Protein AF-A0A7X5N3V5-F1 (afdb_monomer_lite)

Organism: Xanthomonas perforans (NCBI:txid442694)

Structure (mmCIF, N/CA/C/O backbone):
data_AF-A0A7X5N3V5-F1
#
_entry.id   AF-A0A7X5N3V5-F1
#
loop_
_atom_site.group_PDB
_atom_site.id
_atom_site.type_symbol
_atom_site.label_atom_id
_atom_site.label_alt_id
_atom_site.label_comp_id
_atom_site.label_asym_id
_atom_site.label_entity_id
_atom_site.label_seq_id
_atom_site.pdbx_PDB_ins_code
_atom_site.Cartn_x
_atom_site.Cartn_y
_atom_site.Cartn_z
_atom_site.occupancy
_atom_site.B_iso_or_equiv
_atom_site.auth_seq_id
_atom_site.auth_comp_id
_atom_site.auth_asym_id
_atom_site.auth_atom_id
_atom_site.pdbx_PDB_model_num
ATOM 1 N N . SER A 1 1 ? -3.487 -1.184 28.640 1.00 51.91 1 SER A N 1
ATOM 2 C CA . SER A 1 1 ? -2.763 -0.437 27.589 1.00 51.91 1 SER A CA 1
ATOM 3 C C . SER A 1 1 ? -1.333 -0.952 27.540 1.00 51.91 1 SER A C 1
ATOM 5 O O . SER A 1 1 ? -0.686 -0.980 28.573 1.00 51.91 1 SER A O 1
ATOM 7 N N . ILE A 1 2 ? -0.831 -1.393 26.381 1.00 62.00 2 ILE A N 1
ATOM 8 C CA . ILE A 1 2 ? 0.526 -1.980 26.229 1.00 62.00 2 ILE A CA 1
ATOM 9 C C . ILE A 1 2 ? 1.660 -0.919 26.367 1.00 62.00 2 ILE A C 1
ATOM 11 O O . ILE A 1 2 ? 2.835 -1.194 26.151 1.00 62.00 2 ILE A O 1
ATOM 15 N N . GLY A 1 3 ? 1.345 0.307 26.804 1.00 82.38 3 GLY A N 1
ATOM 16 C CA . GLY A 1 3 ? 2.334 1.357 27.066 1.00 82.38 3 GLY A CA 1
ATOM 17 C C . GLY A 1 3 ? 3.163 1.716 25.827 1.00 82.38 3 GLY A C 1
ATOM 18 O O . GLY A 1 3 ? 2.664 1.673 24.703 1.00 82.38 3 GLY A O 1
ATOM 19 N N . LEU A 1 4 ? 4.440 2.046 26.036 1.00 81.00 4 LEU A N 1
ATOM 20 C CA . LEU A 1 4 ? 5.391 2.455 24.991 1.00 81.00 4 LEU A CA 1
ATOM 21 C C . LEU A 1 4 ? 5.731 1.334 23.983 1.00 81.00 4 LEU A C 1
ATOM 23 O O . LEU A 1 4 ? 6.246 1.605 22.901 1.00 81.00 4 LEU A O 1
ATOM 27 N N . TRP A 1 5 ? 5.408 0.077 24.299 1.00 85.38 5 TRP A N 1
ATOM 28 C CA . TRP A 1 5 ? 5.663 -1.066 23.418 1.00 85.38 5 TRP A CA 1
ATOM 29 C C . TRP A 1 5 ? 4.748 -1.097 22.190 1.00 85.38 5 TRP A C 1
ATOM 31 O O . TRP A 1 5 ? 5.169 -1.544 21.126 1.00 85.38 5 TRP A O 1
ATOM 41 N N . ALA A 1 6 ? 3.521 -0.579 22.301 1.00 83.12 6 ALA A N 1
ATOM 42 C CA . ALA A 1 6 ? 2.592 -0.504 21.174 1.00 83.12 6 ALA A CA 1
ATOM 43 C C . ALA A 1 6 ? 3.124 0.385 20.029 1.00 83.12 6 ALA A C 1
ATOM 45 O O . ALA A 1 6 ? 3.219 -0.110 18.904 1.00 83.12 6 ALA A O 1
ATOM 46 N N . PRO A 1 7 ? 3.535 1.649 20.265 1.00 85.06 7 PRO A N 1
ATOM 47 C CA . PRO A 1 7 ? 4.116 2.465 19.203 1.00 85.06 7 PRO A CA 1
ATOM 48 C C . PRO A 1 7 ? 5.464 1.921 18.709 1.00 85.06 7 PRO A C 1
ATOM 50 O O . PRO A 1 7 ? 5.736 2.027 17.518 1.00 85.06 7 PRO A O 1
ATOM 53 N N . ALA A 1 8 ? 6.276 1.288 19.566 1.00 89.94 8 ALA A N 1
ATOM 54 C CA . ALA A 1 8 ? 7.548 0.688 19.152 1.00 89.94 8 ALA A CA 1
ATOM 55 C C . ALA A 1 8 ? 7.360 -0.476 18.160 1.00 89.94 8 ALA A C 1
ATOM 57 O O . ALA A 1 8 ? 8.031 -0.526 17.131 1.00 89.94 8 ALA A O 1
ATOM 58 N N . LEU A 1 9 ? 6.408 -1.378 18.424 1.00 87.31 9 LEU A N 1
ATOM 59 C CA . LEU A 1 9 ? 6.079 -2.478 17.510 1.00 87.31 9 LEU A CA 1
ATOM 60 C C . LEU A 1 9 ? 5.487 -1.970 16.191 1.00 87.31 9 LEU A C 1
ATOM 62 O O . LEU A 1 9 ? 5.857 -2.460 15.126 1.00 87.31 9 LEU A O 1
ATOM 66 N N . VAL A 1 10 ? 4.612 -0.960 16.245 1.00 87.75 10 VAL A N 1
ATOM 67 C CA . VAL A 1 10 ? 4.065 -0.323 15.035 1.00 87.75 10 VAL A CA 1
ATOM 68 C C . VAL A 1 10 ? 5.178 0.333 14.215 1.00 87.75 10 VAL A C 1
ATOM 70 O O . VAL A 1 10 ? 5.196 0.184 12.994 1.00 87.75 10 VAL A O 1
ATOM 73 N N . LEU A 1 11 ? 6.124 1.019 14.864 1.00 89.81 11 LEU A N 1
ATOM 74 C CA . LEU A 1 11 ? 7.267 1.644 14.198 1.00 89.81 11 LEU A CA 1
ATOM 75 C C . LEU A 1 11 ? 8.149 0.599 13.509 1.00 89.81 11 LEU A C 1
ATOM 77 O O . LEU A 1 11 ? 8.455 0.746 12.329 1.00 89.81 11 LEU A O 1
ATOM 81 N N . LEU A 1 12 ? 8.512 -0.476 14.215 1.00 90.69 12 LEU A N 1
ATOM 82 C CA . LEU A 1 12 ? 9.299 -1.572 13.646 1.00 90.69 12 LEU A CA 1
ATOM 83 C C . LEU A 1 12 ? 8.584 -2.227 12.461 1.00 90.69 12 LEU A C 1
ATOM 85 O O . LEU A 1 12 ? 9.201 -2.440 11.420 1.00 90.69 12 LEU A O 1
ATOM 89 N N . GLY A 1 13 ? 7.277 -2.477 12.579 1.00 88.12 13 GLY A N 1
ATOM 90 C CA . GLY A 1 13 ? 6.470 -2.998 11.476 1.00 88.12 13 GLY A CA 1
ATOM 91 C C . GLY A 1 13 ? 6.477 -2.072 10.256 1.00 88.12 13 GLY A C 1
ATOM 92 O O . GLY A 1 13 ? 6.659 -2.535 9.132 1.00 88.12 13 GLY A O 1
ATOM 93 N N . ARG A 1 14 ? 6.354 -0.754 10.466 1.00 87.00 14 ARG A N 1
ATOM 94 C CA . ARG A 1 14 ? 6.427 0.250 9.391 1.00 87.00 14 ARG A CA 1
ATOM 95 C C . ARG A 1 14 ? 7.806 0.314 8.739 1.00 87.00 14 ARG A C 1
ATOM 97 O O . ARG A 1 14 ? 7.878 0.449 7.521 1.00 87.00 14 ARG A O 1
ATOM 104 N N . LEU A 1 15 ? 8.880 0.191 9.519 1.00 88.38 15 LEU A N 1
ATOM 105 C CA . LEU A 1 15 ? 10.247 0.152 8.996 1.00 88.38 15 LEU A CA 1
ATOM 106 C C . LEU A 1 15 ? 10.472 -1.094 8.137 1.00 88.38 15 LEU A C 1
ATOM 108 O O . LEU A 1 15 ? 10.941 -0.969 7.011 1.00 88.38 15 LEU A O 1
ATOM 112 N N . LEU A 1 16 ? 10.084 -2.275 8.626 1.00 85.81 16 LEU A N 1
ATOM 113 C CA . LEU A 1 16 ? 10.205 -3.529 7.874 1.00 85.81 16 LEU A CA 1
ATOM 114 C C . LEU A 1 16 ? 9.394 -3.494 6.573 1.00 85.81 16 LEU A C 1
ATOM 116 O O . LEU A 1 16 ? 9.914 -3.845 5.515 1.00 85.81 16 LEU A O 1
ATOM 120 N N . GLN A 1 17 ? 8.152 -3.004 6.633 1.00 80.00 17 GLN A N 1
ATOM 121 C CA . GLN A 1 17 ? 7.308 -2.823 5.451 1.00 80.00 17 GLN A CA 1
ATOM 122 C C . GLN A 1 17 ? 7.948 -1.857 4.439 1.00 80.00 17 GLN A C 1
ATOM 124 O O . GLN A 1 17 ? 7.942 -2.129 3.239 1.00 80.00 17 GLN A O 1
ATOM 129 N N . GLY A 1 18 ? 8.527 -0.749 4.915 1.00 78.50 18 GLY A N 1
ATOM 130 C CA . GLY A 1 18 ? 9.220 0.229 4.077 1.00 78.50 18 GLY A CA 1
ATOM 131 C C . GLY A 1 18 ? 10.495 -0.318 3.432 1.00 78.50 18 GLY A C 1
ATOM 132 O O . GLY A 1 18 ? 10.735 -0.060 2.255 1.00 78.50 18 GLY A O 1
ATOM 133 N N . PHE A 1 19 ? 11.282 -1.112 4.164 1.00 80.50 19 PHE A N 1
ATOM 134 C CA . PHE A 1 19 ? 12.484 -1.759 3.630 1.00 80.50 19 PHE A CA 1
ATOM 135 C C . PHE A 1 19 ? 12.159 -2.777 2.532 1.00 80.50 19 PHE A C 1
ATOM 137 O O . PHE A 1 19 ? 12.836 -2.767 1.506 1.00 80.50 19 PHE A O 1
ATOM 144 N N . SER A 1 20 ? 11.117 -3.603 2.707 1.00 77.75 20 SER A N 1
ATOM 145 C CA . SER A 1 20 ? 10.665 -4.537 1.660 1.00 77.75 20 SER A CA 1
ATOM 146 C C . SER A 1 20 ? 10.263 -3.779 0.398 1.00 77.75 20 SER A C 1
ATOM 148 O O . SER A 1 20 ? 10.849 -3.988 -0.662 1.00 77.75 20 SER A O 1
ATOM 150 N N . ALA A 1 21 ? 9.353 -2.808 0.541 1.00 72.06 21 ALA A N 1
ATOM 151 C CA . ALA A 1 21 ? 8.871 -2.022 -0.588 1.00 72.06 21 ALA A CA 1
ATOM 152 C C . ALA A 1 21 ? 10.007 -1.267 -1.307 1.00 72.06 21 ALA A C 1
ATOM 154 O O . ALA A 1 21 ? 10.023 -1.194 -2.534 1.00 72.06 21 ALA A O 1
ATOM 155 N N . GLY A 1 22 ? 10.979 -0.724 -0.563 1.00 66.75 22 GLY A N 1
ATOM 156 C CA . GLY A 1 22 ? 12.137 -0.028 -1.130 1.00 66.75 22 GLY A CA 1
ATOM 157 C C . GLY A 1 22 ? 13.099 -0.950 -1.887 1.00 66.75 22 GLY A C 1
ATOM 158 O O . GLY A 1 22 ? 13.574 -0.585 -2.963 1.00 66.75 22 GLY A O 1
ATOM 159 N N . ALA A 1 23 ? 13.358 -2.150 -1.360 1.00 69.81 23 ALA A N 1
ATOM 160 C CA . ALA A 1 23 ? 14.201 -3.147 -2.019 1.00 69.81 23 ALA A CA 1
ATOM 161 C C . ALA A 1 23 ? 13.563 -3.662 -3.322 1.00 69.81 23 ALA A C 1
ATOM 163 O O . ALA A 1 23 ? 14.243 -3.768 -4.344 1.00 69.81 23 ALA A O 1
ATOM 164 N N . GLU A 1 24 ? 12.250 -3.912 -3.308 1.00 68.81 24 GLU A N 1
ATOM 165 C CA . GLU A 1 24 ? 11.484 -4.359 -4.477 1.00 68.81 24 GLU A CA 1
ATOM 166 C C . GLU A 1 24 ? 11.471 -3.299 -5.585 1.00 68.81 24 GLU A C 1
ATOM 168 O O . GLU A 1 24 ? 11.727 -3.601 -6.753 1.00 68.81 24 GLU A O 1
ATOM 173 N N . MET A 1 25 ? 11.246 -2.030 -5.229 1.00 64.44 25 MET A N 1
ATOM 174 C CA . MET A 1 25 ? 11.214 -0.949 -6.215 1.00 64.44 25 MET A CA 1
ATOM 175 C C . MET A 1 25 ? 12.574 -0.711 -6.876 1.00 64.44 25 MET A C 1
ATOM 177 O O . MET A 1 25 ? 12.609 -0.497 -8.088 1.00 64.44 25 MET A O 1
ATOM 181 N N . GLY A 1 26 ? 13.674 -0.796 -6.116 1.00 61.84 26 GLY A N 1
ATOM 182 C CA . GLY A 1 26 ? 15.030 -0.616 -6.640 1.00 61.84 26 GLY A CA 1
ATOM 183 C C . GLY A 1 26 ? 15.433 -1.677 -7.668 1.00 61.84 26 GLY A C 1
ATOM 184 O O . GLY A 1 26 ? 15.981 -1.336 -8.716 1.00 61.84 26 GLY A O 1
ATOM 185 N N . GLY A 1 27 ? 15.115 -2.951 -7.413 1.00 62.44 27 GLY A N 1
ATOM 186 C CA . GLY A 1 27 ? 15.403 -4.046 -8.347 1.00 62.44 27 GLY A CA 1
ATOM 187 C C . GLY A 1 27 ? 14.579 -3.967 -9.637 1.00 62.44 27 GLY A C 1
ATOM 188 O O . GLY A 1 27 ? 15.117 -4.146 -10.729 1.00 62.44 27 GLY A O 1
ATOM 189 N N . VAL A 1 28 ? 13.291 -3.622 -9.526 1.00 63.56 28 VAL A N 1
ATOM 190 C CA . VAL A 1 28 ? 12.376 -3.491 -10.673 1.00 63.56 28 VAL A CA 1
ATOM 191 C C . VAL A 1 28 ? 12.792 -2.347 -11.602 1.00 63.56 28 VAL A C 1
ATOM 193 O O . VAL A 1 28 ? 12.809 -2.539 -12.817 1.00 63.56 28 VAL A O 1
ATOM 196 N N . SER A 1 29 ? 13.195 -1.186 -11.069 1.00 62.75 29 SER A N 1
ATOM 197 C CA . SER A 1 29 ? 13.652 -0.065 -11.906 1.00 62.75 29 SER A CA 1
ATOM 1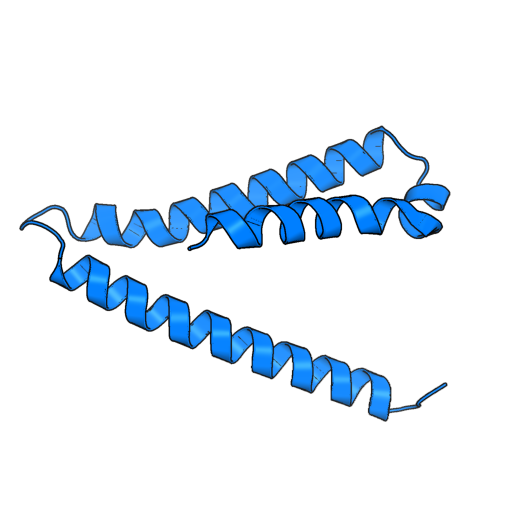98 C C . SER A 1 29 ? 14.918 -0.405 -12.701 1.00 62.75 29 SER A C 1
ATOM 200 O O . SER A 1 29 ? 15.024 -0.026 -13.868 1.00 62.75 29 SER A O 1
ATOM 202 N N . VAL A 1 30 ? 15.865 -1.133 -12.095 1.00 66.94 30 VAL A N 1
ATOM 203 C CA . VAL A 1 30 ? 17.096 -1.575 -12.772 1.00 66.94 30 VAL A CA 1
ATOM 204 C C . VAL A 1 30 ? 16.772 -2.618 -13.843 1.00 66.94 30 VAL A C 1
ATOM 206 O O . VAL A 1 30 ? 17.193 -2.459 -14.986 1.00 66.94 30 VAL A O 1
ATOM 209 N N . TYR A 1 31 ? 15.935 -3.607 -13.526 1.00 65.12 31 TYR A N 1
ATOM 210 C CA . TYR A 1 31 ? 15.495 -4.631 -14.477 1.00 65.12 31 TYR A CA 1
ATOM 211 C C . TYR A 1 31 ? 14.757 -4.039 -15.692 1.00 65.12 31 TYR A C 1
ATOM 213 O O . TYR A 1 31 ? 15.058 -4.374 -16.838 1.00 65.12 31 TYR A O 1
ATOM 221 N N . LEU A 1 32 ? 13.833 -3.093 -15.473 1.00 64.31 32 LEU A N 1
ATOM 222 C CA . LEU A 1 32 ? 13.148 -2.373 -16.555 1.00 64.31 32 LEU A CA 1
ATOM 223 C C . LEU A 1 32 ? 14.107 -1.506 -17.379 1.00 64.31 32 LEU A C 1
ATOM 225 O O . LEU A 1 32 ? 13.926 -1.387 -18.590 1.00 64.31 32 LEU A O 1
ATOM 229 N N . ALA A 1 33 ? 15.128 -0.910 -16.759 1.00 63.66 33 ALA A N 1
ATOM 230 C CA . ALA A 1 33 ? 16.143 -0.139 -17.473 1.00 63.66 33 ALA A CA 1
ATOM 231 C C . ALA A 1 33 ? 17.052 -1.027 -18.344 1.00 63.66 33 ALA A C 1
ATOM 233 O O . ALA A 1 33 ? 17.437 -0.607 -19.441 1.00 63.66 33 ALA A O 1
ATOM 234 N N . GLU A 1 34 ? 17.359 -2.242 -17.880 1.00 70.69 34 GLU A N 1
ATOM 235 C CA . GLU A 1 34 ? 18.149 -3.245 -18.602 1.00 70.69 34 GLU A CA 1
ATOM 236 C C . GLU A 1 34 ? 17.365 -3.890 -19.755 1.00 70.69 34 GLU A C 1
ATOM 238 O O . GLU A 1 34 ? 17.907 -4.033 -20.851 1.00 70.69 34 GLU A O 1
ATOM 243 N N . MET A 1 35 ? 16.079 -4.207 -19.560 1.00 65.00 35 MET A N 1
ATOM 244 C CA . MET A 1 35 ? 15.218 -4.780 -20.607 1.00 65.00 35 MET A CA 1
ATOM 245 C C . MET A 1 35 ? 14.704 -3.759 -21.632 1.00 65.00 35 MET A C 1
ATOM 247 O O . MET A 1 35 ? 14.215 -4.138 -22.700 1.00 65.00 35 MET A O 1
ATOM 251 N N . ALA A 1 36 ? 14.756 -2.461 -21.333 1.00 58.88 36 ALA A N 1
ATOM 252 C CA . ALA A 1 36 ? 14.166 -1.450 -22.198 1.00 58.88 36 ALA A CA 1
ATOM 253 C C . ALA A 1 36 ? 14.946 -1.264 -23.512 1.00 58.88 36 ALA A C 1
ATOM 255 O O . ALA A 1 36 ? 16.122 -0.889 -23.531 1.00 58.88 36 ALA A O 1
ATOM 256 N N . THR A 1 37 ? 14.221 -1.417 -24.628 1.00 59.91 37 THR A N 1
ATOM 257 C CA . THR A 1 37 ? 14.670 -1.077 -25.991 1.00 59.91 37 THR A CA 1
ATOM 258 C C . THR A 1 37 ? 15.324 0.315 -26.061 1.00 59.91 37 THR A C 1
ATOM 260 O O . THR A 1 37 ? 14.822 1.252 -25.419 1.00 59.91 37 THR A O 1
ATOM 263 N N . PRO A 1 38 ? 16.397 0.490 -26.863 1.00 62.41 38 PRO A N 1
ATOM 264 C CA . PRO A 1 38 ? 17.103 1.764 -26.995 1.00 62.41 38 PRO A CA 1
ATOM 265 C C . PRO A 1 38 ? 16.132 2.918 -27.294 1.00 62.41 38 PRO A C 1
ATOM 267 O O . PRO A 1 38 ? 15.287 2.814 -28.179 1.00 62.41 38 PRO A O 1
ATOM 270 N N . GLY A 1 39 ? 16.221 4.008 -26.527 1.00 67.81 39 GLY A N 1
ATOM 271 C CA . GLY A 1 39 ? 15.390 5.208 -26.710 1.00 67.81 39 GLY A CA 1
ATOM 272 C C . GLY A 1 39 ? 14.046 5.243 -25.963 1.00 67.81 39 GLY A C 1
ATOM 273 O O . GLY A 1 39 ? 13.417 6.295 -25.948 1.00 67.81 39 GLY A O 1
ATOM 274 N N . ARG A 1 40 ? 13.605 4.160 -25.295 1.00 65.00 40 ARG A N 1
ATOM 275 C CA . ARG A 1 40 ? 12.33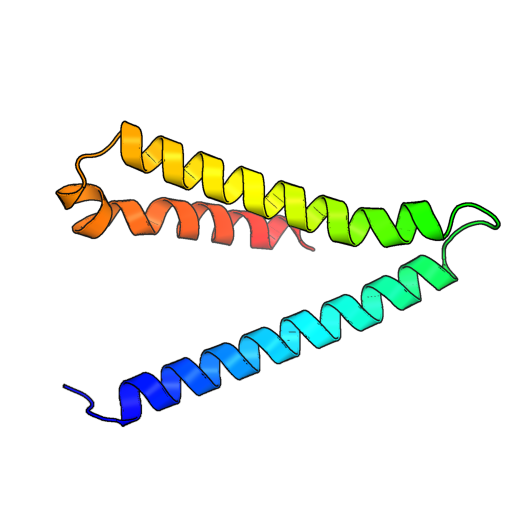0 4.133 -24.525 1.00 65.00 40 ARG A CA 1
ATOM 276 C C . ARG A 1 40 ? 12.483 3.922 -23.014 1.00 65.00 40 ARG A C 1
ATOM 278 O O . ARG A 1 40 ? 11.485 3.809 -22.308 1.00 65.00 40 ARG A O 1
ATOM 285 N N . ARG A 1 41 ? 13.718 3.919 -22.501 1.00 64.31 41 ARG A N 1
ATOM 286 C CA . ARG A 1 41 ? 14.040 3.689 -21.075 1.00 64.31 41 ARG A CA 1
ATOM 287 C C . ARG A 1 41 ? 13.257 4.593 -20.117 1.00 64.31 41 ARG A C 1
ATOM 289 O O . ARG A 1 41 ? 12.751 4.111 -19.112 1.00 64.31 41 ARG A O 1
ATOM 296 N N . GLY A 1 42 ? 13.090 5.872 -20.462 1.00 66.62 42 GLY A N 1
ATOM 297 C CA . GLY A 1 42 ? 12.338 6.826 -19.640 1.00 66.62 42 GLY A CA 1
ATOM 298 C C . GLY A 1 42 ? 10.842 6.512 -19.519 1.00 66.62 42 GLY A C 1
ATOM 299 O O . GLY A 1 42 ? 10.267 6.754 -18.466 1.00 66.62 42 GLY A O 1
ATOM 300 N N . PHE A 1 43 ? 10.225 5.930 -20.554 1.00 68.94 43 PHE A N 1
ATOM 301 C CA . PHE A 1 43 ? 8.807 5.548 -20.538 1.00 68.94 43 PHE A CA 1
ATOM 302 C C . PHE A 1 43 ? 8.565 4.292 -19.692 1.00 68.94 43 PHE A C 1
ATOM 304 O O . PHE A 1 43 ? 7.609 4.225 -18.928 1.00 68.94 43 PHE A O 1
ATOM 311 N N . TYR A 1 44 ? 9.462 3.308 -19.786 1.00 66.81 44 TYR A N 1
ATOM 312 C CA . TYR A 1 44 ? 9.384 2.095 -18.969 1.00 66.81 44 TYR A CA 1
ATOM 313 C C . TYR A 1 44 ? 9.679 2.371 -17.490 1.00 66.81 44 TYR A C 1
ATOM 315 O O . TYR A 1 44 ? 8.983 1.849 -16.624 1.00 66.81 44 TYR A O 1
ATOM 323 N N . ALA A 1 45 ? 10.648 3.242 -17.192 1.00 69.00 45 ALA A N 1
ATOM 324 C CA . ALA A 1 45 ? 10.921 3.669 -15.822 1.00 69.00 45 ALA A CA 1
ATOM 325 C C . ALA A 1 45 ? 9.763 4.496 -15.229 1.00 69.00 45 ALA A C 1
ATOM 327 O O . ALA A 1 45 ? 9.379 4.281 -14.081 1.00 69.00 45 ALA A O 1
ATOM 328 N N . SER A 1 46 ? 9.158 5.407 -16.003 1.00 75.88 46 SER A N 1
ATOM 329 C CA . SER A 1 46 ? 8.029 6.214 -15.517 1.00 75.88 46 SER A CA 1
ATOM 330 C C . SER A 1 46 ? 6.742 5.407 -15.343 1.00 75.88 46 SER A C 1
ATOM 332 O O . SER A 1 46 ? 5.911 5.777 -14.514 1.00 75.88 46 SER A O 1
ATOM 334 N N . TRP A 1 47 ? 6.585 4.287 -16.057 1.00 75.38 47 TRP A N 1
ATOM 335 C CA . TRP A 1 47 ? 5.442 3.3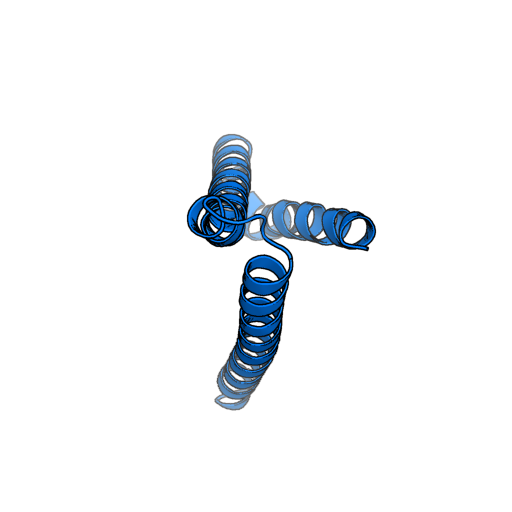86 -15.905 1.00 75.38 47 TRP A CA 1
ATOM 336 C C . TRP A 1 47 ? 5.322 2.818 -14.486 1.00 75.38 47 TRP A C 1
ATOM 338 O O . TRP A 1 47 ? 4.213 2.690 -13.966 1.00 75.38 47 TRP A O 1
ATOM 348 N N . GLN A 1 48 ? 6.455 2.549 -13.828 1.00 71.56 48 GLN A N 1
ATOM 349 C CA . GLN A 1 48 ? 6.481 2.100 -12.436 1.00 71.56 48 GLN A CA 1
ATOM 350 C C . GLN A 1 48 ? 5.894 3.159 -11.494 1.00 71.56 48 GLN A C 1
ATOM 352 O O . GLN A 1 48 ? 5.023 2.854 -10.688 1.00 71.56 48 GLN A O 1
ATOM 357 N N . SER A 1 49 ? 6.311 4.421 -11.619 1.00 75.44 49 SER A N 1
ATOM 358 C CA . SER A 1 49 ? 5.747 5.504 -10.803 1.00 75.44 49 SER A CA 1
ATOM 359 C C . SER A 1 49 ? 4.294 5.821 -11.178 1.00 75.44 49 SER A C 1
ATOM 361 O O . SER A 1 49 ? 3.484 6.143 -10.310 1.00 75.44 49 SER A O 1
ATOM 363 N N . ALA A 1 50 ? 3.934 5.707 -12.459 1.00 81.81 50 ALA A N 1
ATOM 364 C CA . ALA A 1 50 ? 2.574 5.944 -12.931 1.00 81.81 50 ALA A CA 1
ATOM 365 C C . ALA A 1 50 ? 1.579 4.930 -12.345 1.00 81.81 50 ALA A C 1
ATOM 367 O O . ALA A 1 50 ? 0.511 5.328 -11.880 1.00 81.81 50 ALA A O 1
ATOM 368 N N . SER A 1 51 ? 1.931 3.640 -12.305 1.00 81.94 51 SER A N 1
ATOM 369 C CA . SER A 1 51 ? 1.063 2.601 -11.734 1.00 81.94 51 SER A CA 1
ATOM 370 C C . SER A 1 51 ? 0.821 2.808 -10.235 1.00 81.94 51 SER A C 1
ATOM 372 O O . SER A 1 51 ? -0.309 2.651 -9.770 1.00 81.94 51 SER A O 1
ATOM 374 N N . GLN A 1 52 ? 1.833 3.262 -9.488 1.00 81.75 52 GLN A N 1
ATOM 375 C CA . GLN A 1 52 ? 1.682 3.627 -8.076 1.00 81.75 52 GLN A CA 1
ATOM 376 C C . GLN A 1 52 ? 0.711 4.794 -7.885 1.00 81.75 52 GLN A C 1
ATOM 378 O O . GLN A 1 52 ? -0.158 4.736 -7.015 1.00 81.75 52 GLN A O 1
ATOM 383 N N . GLN A 1 53 ? 0.812 5.835 -8.716 1.00 85.94 53 GLN A N 1
ATOM 384 C CA . GLN A 1 53 ? -0.113 6.967 -8.644 1.00 85.94 53 GLN A CA 1
ATOM 385 C C . GLN A 1 53 ? -1.548 6.554 -8.970 1.00 85.94 53 GLN A C 1
ATOM 387 O O . GLN A 1 53 ? -2.473 6.976 -8.278 1.00 85.94 53 GLN A O 1
ATOM 392 N N . VAL A 1 54 ? -1.743 5.687 -9.965 1.00 87.19 54 VAL A N 1
ATOM 393 C CA . VAL A 1 54 ? -3.066 5.128 -10.278 1.00 87.19 54 VAL A CA 1
ATOM 394 C C . VAL A 1 54 ? -3.618 4.338 -9.090 1.00 87.19 54 VAL A C 1
ATOM 396 O O . VAL A 1 54 ? -4.781 4.521 -8.731 1.00 87.19 54 VAL A O 1
ATOM 399 N N . ALA A 1 55 ? -2.792 3.522 -8.428 1.00 85.31 55 ALA A N 1
ATOM 400 C CA . ALA A 1 55 ? -3.202 2.774 -7.242 1.00 85.31 55 ALA A CA 1
ATOM 401 C C . ALA A 1 55 ? -3.621 3.697 -6.083 1.00 85.31 55 ALA A C 1
ATOM 403 O O . ALA A 1 55 ? -4.640 3.450 -5.437 1.00 85.31 55 ALA A O 1
ATOM 404 N N . ILE A 1 56 ? -2.888 4.793 -5.852 1.00 87.56 56 ILE A N 1
ATOM 405 C CA . ILE A 1 56 ? -3.232 5.792 -4.828 1.00 87.56 56 ILE A CA 1
ATOM 406 C C . ILE A 1 56 ? -4.568 6.467 -5.150 1.00 87.56 56 ILE A C 1
ATOM 408 O O . ILE A 1 56 ? -5.421 6.584 -4.270 1.00 87.56 56 ILE A O 1
ATOM 412 N N . VAL A 1 57 ? -4.778 6.881 -6.402 1.00 91.44 57 VAL A N 1
ATOM 413 C CA . VAL A 1 57 ? -6.037 7.509 -6.834 1.00 91.44 57 VAL A CA 1
ATOM 414 C C . VAL A 1 57 ? -7.210 6.538 -6.690 1.00 91.44 57 VAL A C 1
ATOM 416 O O . VAL A 1 57 ? -8.257 6.927 -6.176 1.00 91.44 57 VAL A O 1
ATOM 419 N N . ALA A 1 58 ? -7.038 5.269 -7.070 1.00 89.50 58 ALA A N 1
ATOM 420 C CA . ALA A 1 58 ? -8.063 4.240 -6.902 1.00 89.50 58 ALA A CA 1
ATOM 421 C C . ALA A 1 58 ? -8.402 4.001 -5.419 1.00 89.50 58 ALA A C 1
ATOM 423 O O . ALA A 1 58 ? -9.577 3.965 -5.050 1.00 89.50 58 ALA A O 1
ATOM 424 N N . ALA A 1 59 ? -7.389 3.907 -4.552 1.00 87.25 59 ALA A N 1
ATOM 425 C CA . ALA A 1 59 ? -7.586 3.763 -3.111 1.00 87.25 59 ALA A CA 1
ATOM 426 C C . ALA A 1 59 ? -8.314 4.976 -2.506 1.00 87.25 59 ALA A C 1
ATOM 428 O O . ALA A 1 59 ? -9.238 4.811 -1.706 1.00 87.25 59 ALA A O 1
ATOM 429 N N . ALA A 1 60 ? -7.948 6.192 -2.923 1.00 88.94 60 ALA A N 1
ATOM 430 C CA . ALA A 1 60 ? -8.614 7.420 -2.500 1.00 88.94 60 ALA A CA 1
ATOM 431 C C . ALA A 1 60 ? -10.075 7.475 -2.973 1.00 88.94 60 ALA A C 1
ATOM 433 O O . ALA A 1 60 ? -10.953 7.847 -2.196 1.00 88.94 60 ALA A O 1
ATOM 434 N N . ALA A 1 61 ? -10.354 7.052 -4.208 1.00 92.19 61 ALA A N 1
ATOM 435 C CA . ALA A 1 61 ? -11.709 6.983 -4.747 1.00 92.19 61 ALA A CA 1
ATOM 436 C C . ALA A 1 61 ? -12.589 5.992 -3.969 1.00 92.19 61 ALA A C 1
ATOM 438 O O . ALA A 1 61 ? -13.727 6.321 -3.638 1.00 92.19 61 ALA A O 1
ATOM 439 N N . ILE A 1 62 ? -12.057 4.818 -3.606 1.00 90.94 62 ILE A N 1
ATOM 440 C CA . ILE A 1 62 ? -12.755 3.855 -2.738 1.00 90.94 62 ILE A CA 1
ATOM 441 C C . ILE A 1 62 ? -13.042 4.483 -1.370 1.00 90.94 62 ILE A C 1
ATOM 443 O O . ILE A 1 62 ? -14.170 4.414 -0.887 1.00 90.94 62 ILE A O 1
ATOM 447 N N . GLY A 1 63 ? -12.048 5.130 -0.754 1.00 88.69 63 GLY A N 1
ATOM 448 C CA . GLY A 1 63 ?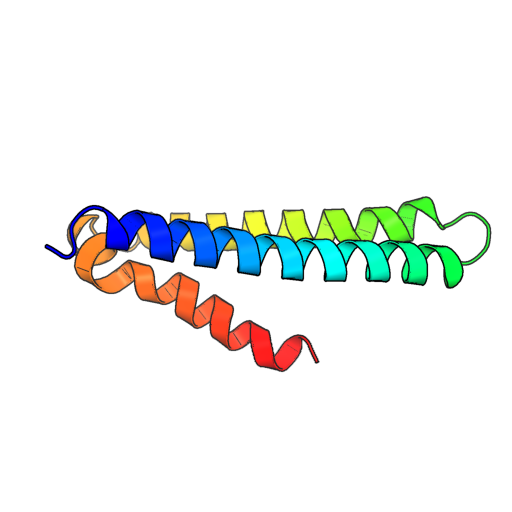 -12.224 5.809 0.532 1.00 88.69 63 GLY A CA 1
ATOM 449 C C . GLY A 1 63 ? -13.291 6.907 0.482 1.00 88.69 63 GLY A C 1
ATOM 450 O O . GLY A 1 63 ? -14.132 6.991 1.375 1.00 88.69 63 GLY A O 1
ATOM 451 N N . TYR A 1 64 ? -13.301 7.703 -0.589 1.00 91.31 64 TYR A N 1
ATOM 452 C CA . TYR A 1 64 ? -14.311 8.731 -0.826 1.00 91.31 64 TYR A CA 1
ATOM 453 C C . TYR A 1 64 ? -15.709 8.135 -1.015 1.00 91.31 64 TYR A C 1
ATOM 455 O O . TYR A 1 64 ? -16.662 8.598 -0.391 1.00 91.31 64 TYR A O 1
ATOM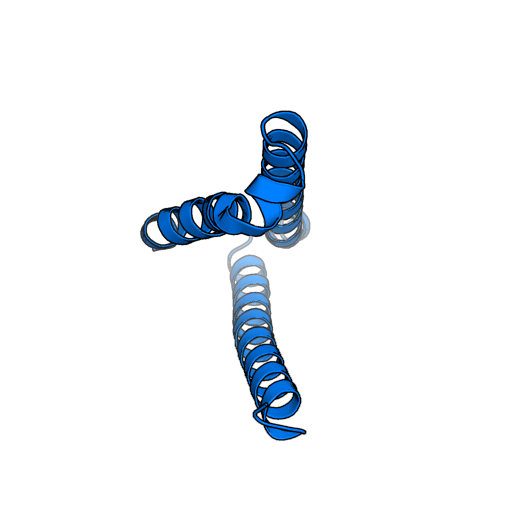 463 N N . ALA A 1 65 ? -15.835 7.075 -1.819 1.00 91.25 65 ALA A N 1
ATOM 464 C CA . ALA A 1 65 ? -17.104 6.387 -2.025 1.00 91.25 65 ALA A CA 1
ATOM 465 C C . ALA A 1 65 ? -17.661 5.840 -0.704 1.00 91.25 65 ALA A C 1
ATOM 467 O O . ALA A 1 65 ? -18.827 6.053 -0.393 1.00 91.25 65 ALA A 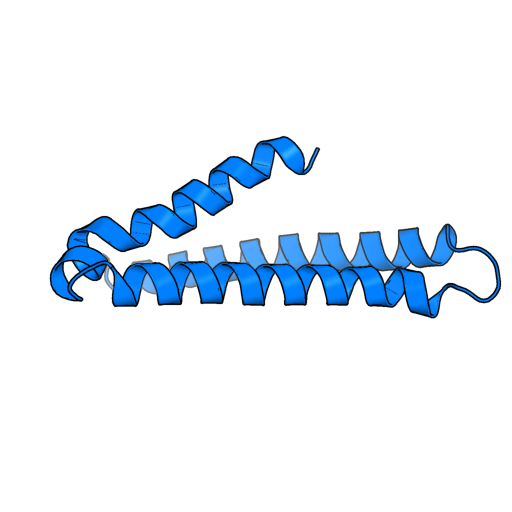O 1
ATOM 468 N N . LEU A 1 66 ? -16.824 5.205 0.120 1.00 89.56 66 LEU A N 1
ATOM 469 C CA . LEU A 1 66 ? -17.240 4.713 1.435 1.00 89.56 66 LEU A CA 1
ATOM 470 C C . LEU A 1 66 ? -17.662 5.838 2.379 1.00 89.56 66 LEU A C 1
ATOM 472 O O . LEU A 1 66 ? -18.625 5.675 3.121 1.00 89.56 66 LEU A O 1
ATOM 476 N N . ASN A 1 67 ? -16.974 6.979 2.333 1.00 88.81 67 ASN A N 1
ATOM 477 C CA . ASN A 1 67 ? -17.332 8.146 3.131 1.00 88.81 67 ASN A CA 1
ATOM 478 C C . ASN A 1 67 ? -18.692 8.743 2.726 1.00 88.81 67 ASN A C 1
ATOM 480 O O . ASN A 1 67 ? -19.422 9.214 3.589 1.00 88.81 67 ASN A O 1
ATOM 484 N N . GLN A 1 68 ? -19.046 8.685 1.439 1.00 91.50 68 GLN A N 1
ATOM 485 C CA . GLN A 1 68 ? -20.349 9.140 0.939 1.00 91.50 68 GLN A CA 1
ATOM 486 C C . GLN A 1 68 ? -21.478 8.132 1.188 1.00 91.50 68 GLN A C 1
ATOM 488 O O . GLN A 1 68 ? -22.625 8.522 1.390 1.00 91.50 68 GLN A O 1
ATOM 493 N N . LEU A 1 69 ? -21.172 6.834 1.147 1.00 89.38 69 LEU A N 1
ATOM 494 C CA . LEU A 1 69 ? -22.164 5.764 1.271 1.00 89.38 69 LEU A CA 1
ATOM 495 C C . LEU A 1 69 ? -22.486 5.402 2.725 1.00 89.38 69 LEU A C 1
ATOM 497 O O . LEU A 1 69 ? -23.529 4.801 2.977 1.00 89.38 69 LEU A O 1
ATOM 501 N N . MET A 1 70 ? -21.600 5.720 3.674 1.00 87.94 70 MET A N 1
ATOM 502 C CA . MET A 1 70 ? -21.728 5.300 5.069 1.00 87.94 70 MET A CA 1
ATOM 503 C C . MET A 1 70 ? -21.621 6.482 6.038 1.00 87.94 70 MET A C 1
ATOM 505 O O . MET A 1 70 ? -20.760 7.347 5.866 1.00 87.94 70 MET A O 1
ATOM 509 N N . PRO A 1 71 ? -22.415 6.495 7.124 1.00 88.19 71 PRO A N 1
ATOM 510 C CA . PRO A 1 71 ? -22.206 7.418 8.228 1.00 88.19 71 PRO A CA 1
ATOM 511 C C . PRO A 1 71 ? -20.783 7.285 8.806 1.00 88.19 71 PRO A C 1
ATOM 513 O O . PRO A 1 71 ? -20.257 6.170 8.895 1.00 88.19 71 PRO A O 1
ATOM 516 N N . PRO A 1 72 ? -20.168 8.375 9.307 1.00 84.94 72 PRO A N 1
ATOM 517 C CA . PRO A 1 72 ? -18.819 8.337 9.889 1.00 84.94 72 PRO A CA 1
ATOM 518 C C . PRO A 1 72 ? -18.664 7.318 11.030 1.00 84.94 72 PRO A C 1
ATOM 520 O O . PRO A 1 72 ? -17.592 6.752 11.235 1.00 84.94 72 PRO A O 1
ATOM 523 N N . GLN A 1 73 ? -19.759 7.079 11.754 1.00 86.00 73 GLN A N 1
ATOM 524 C CA . GLN A 1 73 ? -19.866 6.126 12.860 1.00 86.00 73 GLN A CA 1
ATOM 525 C C . GLN A 1 73 ? -19.631 4.688 12.370 1.00 86.00 73 GLN A C 1
ATOM 527 O O . GLN A 1 73 ? -18.791 3.969 12.914 1.00 86.00 73 GLN A O 1
ATOM 532 N N . ASP A 1 74 ? -20.311 4.309 11.287 1.00 84.62 74 ASP A N 1
ATOM 533 C CA . ASP A 1 74 ? -20.239 2.970 10.702 1.00 84.62 74 ASP A CA 1
ATOM 534 C C . ASP A 1 74 ? -18.924 2.757 9.949 1.00 84.62 74 ASP A C 1
ATOM 536 O O . ASP A 1 74 ? -18.367 1.656 9.956 1.00 84.62 74 ASP A O 1
ATOM 540 N N . LEU A 1 75 ? -18.375 3.817 9.345 1.00 85.69 75 LEU A N 1
ATOM 541 C CA . LEU A 1 75 ? -17.059 3.779 8.708 1.00 85.69 75 LEU A CA 1
ATOM 542 C C . LEU A 1 75 ? -15.955 3.449 9.729 1.00 85.69 75 LEU A C 1
ATOM 544 O O . LEU A 1 75 ? -15.107 2.592 9.467 1.00 85.69 75 LEU A O 1
ATOM 548 N N . ALA A 1 76 ? -15.997 4.082 10.907 1.00 84.50 76 ALA A N 1
ATOM 549 C CA . ALA A 1 76 ? -15.041 3.852 11.989 1.00 84.50 76 ALA A CA 1
ATOM 550 C C . ALA A 1 76 ? -15.235 2.491 12.681 1.00 84.50 76 ALA A C 1
ATOM 552 O O . ALA A 1 76 ? -14.253 1.838 13.036 1.00 84.50 76 ALA A O 1
ATOM 553 N N . GLN A 1 77 ? -16.479 2.030 12.849 1.00 88.56 77 GLN A N 1
ATOM 554 C CA . GLN A 1 77 ? -16.753 0.719 13.447 1.00 88.56 77 GLN A CA 1
ATOM 555 C C . GLN A 1 77 ? -16.414 -0.440 12.501 1.00 88.56 77 GLN A C 1
ATOM 557 O O . GLN A 1 77 ? -15.777 -1.423 12.911 1.00 88.56 77 GLN A O 1
ATOM 562 N N . TRP A 1 78 ? -16.824 -0.342 11.231 1.00 88.25 78 TRP A N 1
ATOM 563 C CA . TRP A 1 78 ? -16.727 -1.454 10.289 1.00 88.25 78 TRP A CA 1
ATOM 564 C C . TRP A 1 78 ? -16.232 -1.128 8.884 1.00 88.25 78 TRP A C 1
ATOM 566 O O . TRP A 1 78 ? -15.431 -1.905 8.356 1.00 88.25 78 TRP A O 1
ATOM 576 N N . GLY A 1 79 ? -16.632 0.005 8.306 1.00 84.25 79 GLY A N 1
ATOM 577 C CA . GLY A 1 79 ? -16.355 0.326 6.902 1.00 84.25 79 GLY A CA 1
ATOM 578 C C . GLY A 1 79 ? -14.866 0.372 6.535 1.00 84.25 79 GLY A C 1
ATOM 579 O O . GLY A 1 79 ? -14.510 0.067 5.397 1.00 84.25 79 GLY A O 1
ATOM 580 N N . TRP A 1 80 ? -13.973 0.628 7.498 1.00 83.94 80 TRP A N 1
ATOM 581 C CA . TRP A 1 80 ? -12.520 0.564 7.297 1.00 83.94 80 TRP A CA 1
ATOM 582 C C . TRP A 1 80 ? -12.015 -0.788 6.776 1.00 83.94 80 TRP A C 1
ATOM 584 O O . TRP A 1 80 ? -10.934 -0.834 6.201 1.00 83.94 80 TRP A O 1
ATOM 594 N N . ARG A 1 81 ? -12.767 -1.884 6.940 1.00 88.56 81 ARG A N 1
ATOM 595 C CA . ARG A 1 81 ? -12.382 -3.222 6.457 1.00 88.56 81 ARG A CA 1
ATOM 596 C C . ARG A 1 81 ? -12.505 -3.373 4.939 1.00 88.56 81 ARG A C 1
ATOM 598 O O . ARG A 1 81 ? -11.789 -4.187 4.365 1.00 88.56 81 ARG A O 1
ATOM 605 N N . ILE A 1 82 ? -13.374 -2.598 4.284 1.00 88.62 82 ILE A N 1
ATOM 606 C CA . ILE A 1 82 ? -13.655 -2.726 2.844 1.00 88.62 82 ILE A CA 1
ATOM 607 C C . ILE A 1 82 ? -12.417 -2.396 1.986 1.00 88.62 82 ILE A C 1
ATOM 609 O O . ILE A 1 82 ? -12.055 -3.228 1.153 1.00 88.62 82 ILE A O 1
ATOM 613 N N . PRO A 1 83 ? -11.698 -1.272 2.199 1.00 86.38 83 PRO A N 1
ATOM 614 C CA . PRO A 1 83 ? -10.460 -0.989 1.474 1.00 86.38 83 PRO A CA 1
ATOM 615 C C . PRO A 1 83 ? -9.392 -2.069 1.678 1.00 86.38 83 PRO A C 1
ATOM 617 O O . PRO A 1 83 ? -8.705 -2.435 0.728 1.00 86.38 83 PRO A O 1
ATOM 620 N N . PHE A 1 84 ? -9.272 -2.618 2.895 1.00 85.38 84 PHE A N 1
ATOM 621 C CA . PHE A 1 84 ? -8.331 -3.708 3.172 1.00 85.38 84 PHE A CA 1
ATOM 622 C C . PHE A 1 84 ? -8.716 -5.000 2.453 1.00 85.38 84 PHE A C 1
ATOM 624 O O . PHE A 1 84 ? -7.844 -5.646 1.883 1.00 85.38 84 PHE A O 1
ATOM 631 N N . ALA A 1 85 ? -10.001 -5.365 2.435 1.00 87.69 85 ALA A N 1
ATOM 632 C CA . ALA A 1 85 ? -10.476 -6.544 1.718 1.00 87.69 85 ALA A CA 1
ATOM 633 C C . ALA A 1 85 ? -10.200 -6.435 0.211 1.00 87.69 85 ALA A C 1
ATOM 635 O O . ALA A 1 85 ? -9.688 -7.381 -0.382 1.00 87.69 85 ALA A O 1
ATOM 636 N N . ILE A 1 86 ? -10.459 -5.265 -0.387 1.00 86.69 86 ILE A N 1
ATOM 637 C CA . ILE A 1 86 ? -10.128 -4.990 -1.792 1.00 86.69 86 ILE A CA 1
ATOM 638 C C . ILE A 1 86 ? -8.616 -5.130 -2.017 1.00 86.69 86 ILE A C 1
ATOM 640 O O . ILE A 1 86 ? -8.204 -5.816 -2.947 1.00 86.69 86 ILE A O 1
ATOM 644 N N . GLY A 1 87 ? -7.789 -4.558 -1.135 1.00 83.62 87 GLY A N 1
ATOM 645 C CA . GLY A 1 87 ? -6.333 -4.712 -1.186 1.00 83.62 87 GLY A CA 1
ATOM 646 C C . GLY A 1 87 ? -5.874 -6.174 -1.131 1.00 83.62 87 GLY A C 1
ATOM 647 O O . GLY A 1 87 ? -5.031 -6.583 -1.924 1.00 83.62 87 GLY A O 1
ATOM 648 N N . CYS A 1 88 ? -6.467 -6.987 -0.252 1.00 84.69 88 CYS A N 1
ATOM 649 C CA . CYS A 1 88 ? -6.146 -8.411 -0.133 1.00 84.69 88 CYS A CA 1
ATOM 650 C C . CYS A 1 88 ? -6.516 -9.217 -1.386 1.00 84.69 88 CYS A C 1
ATOM 652 O O . CYS A 1 88 ? -5.796 -10.146 -1.740 1.00 84.69 88 CYS A O 1
ATOM 654 N N . VAL A 1 89 ? -7.607 -8.865 -2.075 1.00 85.38 89 VAL A N 1
ATOM 655 C CA . VAL A 1 89 ? -8.028 -9.532 -3.322 1.00 85.38 89 VAL A CA 1
ATOM 656 C C . VAL A 1 89 ? -7.068 -9.250 -4.478 1.00 85.38 89 VAL A C 1
ATOM 658 O O . VAL A 1 89 ? -6.989 -10.052 -5.400 1.00 85.38 89 VAL A O 1
ATOM 661 N N . ILE A 1 90 ? -6.302 -8.159 -4.431 1.00 79.62 90 ILE A N 1
ATOM 662 C CA . ILE A 1 90 ? -5.323 -7.834 -5.479 1.00 79.62 90 ILE A CA 1
ATOM 663 C C . ILE A 1 90 ? -4.084 -8.743 -5.382 1.00 79.62 90 ILE A C 1
ATOM 665 O O . ILE A 1 90 ? -3.493 -9.061 -6.407 1.00 79.62 90 ILE A O 1
ATOM 669 N N . ILE A 1 91 ? -3.735 -9.231 -4.184 1.00 76.44 91 ILE A N 1
ATOM 670 C CA . ILE A 1 91 ? -2.562 -10.090 -3.921 1.00 76.44 91 ILE A CA 1
ATOM 671 C C . ILE A 1 91 ? -2.433 -11.291 -4.885 1.00 76.44 91 ILE A C 1
ATOM 673 O O . ILE A 1 91 ? -1.351 -11.469 -5.440 1.00 76.44 91 ILE A O 1
ATOM 677 N N . PRO A 1 92 ? -3.473 -12.111 -5.140 1.00 76.06 92 PRO A N 1
ATOM 678 C CA . PRO A 1 92 ? -3.373 -13.236 -6.076 1.00 76.06 92 PRO A CA 1
ATOM 679 C C . PRO A 1 92 ? -3.150 -12.843 -7.544 1.00 76.06 92 PRO A C 1
ATOM 681 O O . PRO A 1 92 ? -2.781 -13.708 -8.325 1.00 76.06 92 PRO A O 1
ATOM 684 N N . PHE A 1 93 ? -3.365 -11.582 -7.929 1.00 69.06 93 PHE A N 1
ATOM 685 C CA . PHE A 1 93 ? -3.134 -11.092 -9.296 1.00 69.06 93 PHE A CA 1
ATOM 686 C C . PHE A 1 93 ? -1.758 -10.431 -9.478 1.00 69.06 93 PHE A C 1
ATOM 688 O O . PHE A 1 93 ? -1.456 -9.939 -10.563 1.00 69.06 93 PHE A O 1
ATOM 695 N N . ILE A 1 94 ? -0.947 -10.363 -8.414 1.00 65.56 94 ILE A N 1
ATOM 696 C CA . ILE A 1 94 ? 0.408 -9.789 -8.440 1.00 65.56 94 ILE A CA 1
ATOM 697 C C . ILE A 1 94 ? 1.453 -10.814 -8.931 1.00 65.56 94 ILE A C 1
ATOM 699 O O . ILE A 1 94 ? 2.536 -10.410 -9.353 1.00 65.56 94 ILE A O 1
ATOM 703 N N . PHE A 1 95 ? 1.125 -12.111 -8.915 1.00 49.28 95 PHE A N 1
ATOM 704 C CA . PHE A 1 95 ? 1.970 -13.219 -9.381 1.00 49.28 95 PHE A CA 1
ATOM 705 C C . PHE A 1 95 ? 1.467 -13.779 -10.715 1.00 49.28 95 PHE A C 1
ATOM 707 O O . PHE A 1 95 ? 2.320 -14.256 -11.496 1.00 49.28 95 PHE A O 1
#

Foldseek 3Di:
DCPPVVVVVVVVVVVVVVVVVVVVLVVLLVVLCVPDDPPCSVVSNVVSVVVVVVVVVVLVVLVVVLPVVDDPVCCVVPVVVVSVVVVVVCVVVVD

Radius of gyration: 18.24 Å; chains: 1; bounding box: 40×22×55 Å

InterPro domains:
  IPR005828 Major facilitator, sugar transporter-like [PF00083] (4-90)
  IPR005829 Sugar transporter, conserved site [PS00217] (16-41)
  IPR020846 Major facilitator superfamily domain [PS50850] (1-95)
  IPR036259 MFS transporter superfamily [G3DSA:1.20.1250.20] (1-95)
  IPR036259 MFS transporter superfamily [SSF103473] (5-93)
  IPR051084 Proton-coupled symporters [PTHR43528] (2-94)

Secondary structure (DSSP, 8-state):
--TTHHHHHHHHHHHHHHHHHHHHHHHHHHHHHHHSPTT-HHHHHHHHHHHHHHHHHHHHHHHHHHHHHS-HHHIIIIITHHHHHHHHHHGGG--

pLDDT: mean 78.74, std 10.75, range [49.28, 92.19]

Sequence (95 aa):
SIGLWAPALVLLGRLLQGFSAGAEMGGVSVYLAEMATPGRRGFYASWQSASQQVAIVAAAAIGYALNQLMPPQDLAQWGWRIPFAIGCVIIPFIF